Protein AF-A0A564RV05-F1 (afdb_monomer)

InterPro domains:
  IPR02348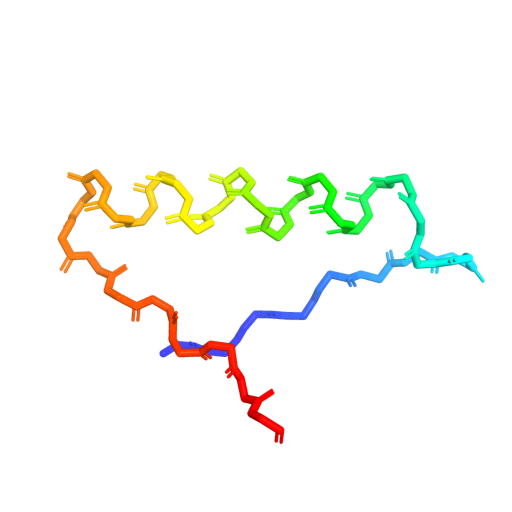5 Phosphotyrosine protein phosphatase I [PF01451] (2-32)
  IPR036196 Phosphotyrosine protein phosphatase I superfamily [SSF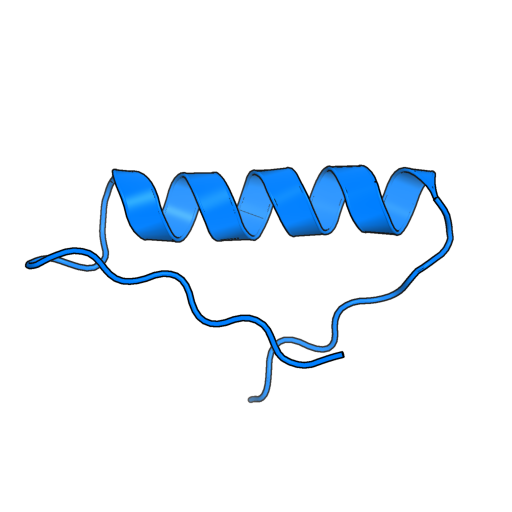52788] (1-31)

Nearest PDB structures (foldseek):
  1mvk-assembly3_L  TM=5.574E-01  e=3.377E+00  Streptococcus sp. 'group G'
  1mvk-assembly2_F  TM=5.202E-01  e=6.555E+00  Streptococcus sp. 'group G'

Mean predicted aligned error: 5.58 Å

Radius of gyration: 10.17 Å; Cα contacts (8 Å, |Δi|>4): 20; chains: 1; bounding box: 22×17×24 Å

Organism: Bifidobacterium longum subsp. infantis (NCBI:txid1682)

Structure (mmCIF, N/CA/C/O backbone):
data_AF-A0A564RV05-F1
#
_entry.id   AF-A0A564RV05-F1
#
loop_
_atom_site.group_PDB
_atom_site.id
_atom_site.type_symbol
_atom_site.label_atom_id
_atom_site.label_alt_id
_atom_site.label_comp_id
_atom_site.label_asym_id
_atom_site.label_entity_id
_atom_site.label_seq_id
_atom_site.pdbx_PDB_ins_code
_atom_si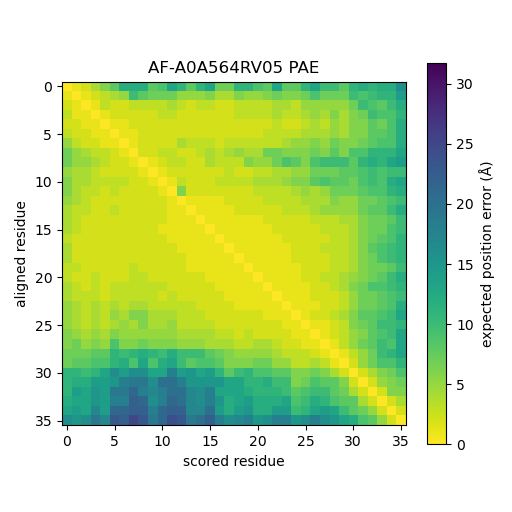te.Cartn_x
_atom_site.Cartn_y
_atom_site.Cartn_z
_atom_site.occupancy
_atom_site.B_iso_or_equiv
_atom_site.auth_seq_id
_atom_site.auth_comp_id
_atom_site.auth_asym_id
_atom_site.auth_atom_id
_atom_site.pdbx_PDB_model_num
ATOM 1 N N . MET A 1 1 ? -9.522 -10.636 6.328 1.00 65.31 1 MET A N 1
ATOM 2 C CA . MET A 1 1 ? -9.508 -10.309 4.885 1.00 65.31 1 MET A CA 1
ATOM 3 C C . MET A 1 1 ? -8.060 -10.324 4.425 1.00 65.31 1 MET A C 1
ATOM 5 O O . MET A 1 1 ? -7.240 -9.771 5.143 1.00 65.31 1 MET A O 1
ATOM 9 N N . GLN A 1 2 ? -7.743 -10.988 3.313 1.00 76.44 2 GLN A N 1
ATOM 10 C CA . GLN A 1 2 ? -6.386 -11.054 2.753 1.00 76.44 2 GLN A CA 1
ATOM 11 C C . GLN A 1 2 ? -6.396 -10.332 1.400 1.00 76.44 2 GLN A C 1
ATOM 13 O O . GLN A 1 2 ? -7.190 -10.691 0.533 1.00 76.44 2 GLN A O 1
ATOM 18 N N . ILE A 1 3 ? -5.583 -9.282 1.251 1.00 84.00 3 ILE A N 1
ATOM 19 C CA . ILE A 1 3 ? -5.478 -8.470 0.028 1.00 84.00 3 ILE A CA 1
ATOM 20 C C . ILE A 1 3 ? -3.998 -8.375 -0.334 1.00 84.00 3 ILE A C 1
ATOM 22 O O . ILE A 1 3 ? -3.197 -7.964 0.499 1.00 84.00 3 ILE A O 1
ATOM 26 N N . MET A 1 4 ? -3.647 -8.732 -1.569 1.00 90.00 4 MET A N 1
ATOM 27 C CA . MET A 1 4 ? -2.274 -8.686 -2.069 1.00 90.00 4 MET A CA 1
ATOM 28 C C . MET A 1 4 ? -2.165 -7.667 -3.205 1.00 90.00 4 MET A C 1
ATOM 30 O O . MET A 1 4 ? -2.839 -7.790 -4.228 1.00 90.00 4 MET A O 1
ATOM 34 N N . TYR A 1 5 ? -1.301 -6.667 -3.028 1.00 90.56 5 TYR A N 1
ATOM 35 C CA . TYR A 1 5 ? -1.003 -5.654 -4.040 1.00 90.56 5 TYR A CA 1
ATOM 36 C C . TYR A 1 5 ? 0.299 -5.999 -4.760 1.00 90.56 5 TYR A C 1
ATOM 38 O O . TYR A 1 5 ? 1.309 -6.267 -4.117 1.00 90.56 5 TYR A O 1
ATOM 46 N N . VAL A 1 6 ? 0.305 -5.963 -6.096 1.00 92.62 6 VAL A N 1
ATOM 47 C CA . VAL A 1 6 ? 1.458 -6.401 -6.901 1.00 92.62 6 VAL A CA 1
ATOM 48 C C . VAL A 1 6 ? 1.932 -5.294 -7.835 1.00 92.62 6 VAL A C 1
ATOM 50 O O . VAL A 1 6 ? 1.138 -4.638 -8.506 1.00 92.62 6 VAL A O 1
ATOM 53 N N . CYS A 1 7 ? 3.249 -5.101 -7.904 1.00 93.12 7 CYS A N 1
ATOM 54 C CA . CYS A 1 7 ? 3.912 -4.403 -9.003 1.00 93.12 7 CYS A CA 1
ATOM 55 C C . CYS A 1 7 ? 5.287 -5.034 -9.264 1.00 93.12 7 CYS A C 1
ATOM 57 O O . CYS A 1 7 ? 5.856 -5.638 -8.357 1.00 93.12 7 CYS A O 1
ATOM 59 N N . THR A 1 8 ? 5.831 -4.876 -10.476 1.00 92.81 8 THR A N 1
ATOM 60 C CA . THR A 1 8 ? 7.061 -5.550 -10.949 1.00 92.81 8 THR A CA 1
ATOM 61 C C . THR A 1 8 ? 8.267 -5.415 -10.010 1.00 92.81 8 THR A C 1
ATOM 63 O O . THR A 1 8 ? 9.128 -6.283 -10.013 1.00 92.81 8 THR A O 1
ATOM 66 N N . GLY A 1 9 ? 8.327 -4.362 -9.188 1.00 91.25 9 GLY A N 1
ATOM 67 C CA . GLY A 1 9 ? 9.423 -4.137 -8.240 1.00 91.25 9 GLY A CA 1
ATOM 68 C C . GLY A 1 9 ? 9.021 -4.084 -6.769 1.00 91.25 9 GLY A C 1
ATOM 69 O O . GLY A 1 9 ? 9.870 -3.733 -5.965 1.00 91.25 9 GLY A O 1
ATOM 70 N N . ASN A 1 10 ? 7.755 -4.334 -6.424 1.00 89.94 10 ASN A N 1
ATOM 71 C CA . ASN A 1 10 ? 7.190 -4.173 -5.077 1.00 89.94 10 ASN A CA 1
ATOM 72 C C . ASN A 1 10 ? 7.677 -2.934 -4.282 1.00 89.94 10 ASN A C 1
ATOM 74 O O . ASN A 1 10 ? 7.966 -3.033 -3.096 1.00 89.94 10 ASN A O 1
ATOM 78 N N . GLN A 1 11 ? 7.822 -1.777 -4.935 1.00 88.31 11 GLN A N 1
ATOM 79 C CA . GLN A 1 11 ? 8.490 -0.608 -4.333 1.00 88.31 11 GLN A CA 1
ATOM 80 C C . GLN A 1 11 ? 7.622 0.645 -4.314 1.00 88.31 11 GLN A C 1
ATOM 82 O O . GLN A 1 11 ? 7.589 1.356 -3.317 1.00 88.31 11 GLN A O 1
ATOM 87 N N . CYS A 1 12 ? 6.893 0.915 -5.398 1.00 91.56 12 CYS A N 1
ATOM 88 C CA . CYS A 1 12 ? 6.123 2.153 -5.506 1.00 91.56 12 CYS A CA 1
ATOM 89 C C . CYS A 1 12 ? 4.634 1.894 -5.260 1.00 91.56 12 CYS A C 1
ATOM 91 O O . CYS A 1 12 ? 4.100 2.166 -4.189 1.00 91.56 12 CYS A O 1
ATOM 93 N N . ARG A 1 13 ? 3.949 1.339 -6.268 1.00 93.06 13 ARG A N 1
ATOM 94 C CA . ARG A 1 13 ? 2.480 1.275 -6.297 1.00 93.06 13 ARG A CA 1
ATOM 95 C C . ARG A 1 13 ? 1.905 0.261 -5.314 1.00 93.06 13 ARG A C 1
ATOM 97 O O . ARG A 1 13 ? 0.924 0.566 -4.648 1.00 93.06 13 ARG A O 1
ATOM 104 N N . SER A 1 14 ? 2.505 -0.922 -5.216 1.00 93.06 14 SER A N 1
ATOM 105 C CA . SER A 1 14 ? 2.012 -1.969 -4.316 1.00 93.06 14 SER A CA 1
ATOM 106 C C . SER A 1 14 ? 2.186 -1.594 -2.844 1.00 93.06 14 SER A C 1
ATOM 108 O O . SER A 1 14 ? 1.238 -1.724 -2.078 1.00 93.06 14 SER A O 1
ATOM 110 N N .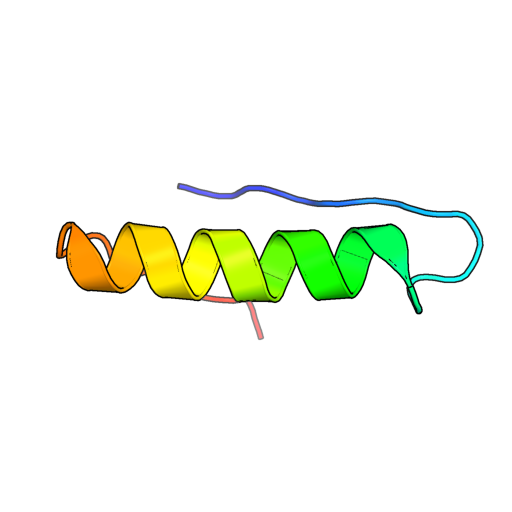 VAL A 1 15 ? 3.345 -1.043 -2.473 1.00 90.94 15 VAL A N 1
ATOM 111 C CA . VAL A 1 15 ? 3.651 -0.598 -1.101 1.00 90.94 15 VAL A CA 1
ATOM 112 C C . VAL A 1 15 ? 2.759 0.573 -0.691 1.00 90.94 15 VAL A C 1
ATOM 114 O O . VAL A 1 15 ? 2.154 0.551 0.379 1.00 90.94 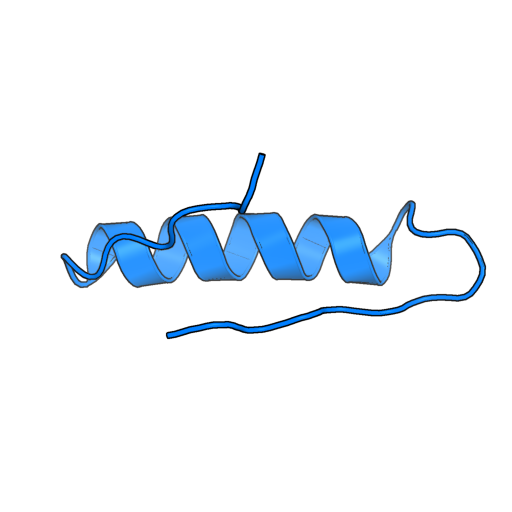15 VAL A O 1
ATOM 117 N N . ME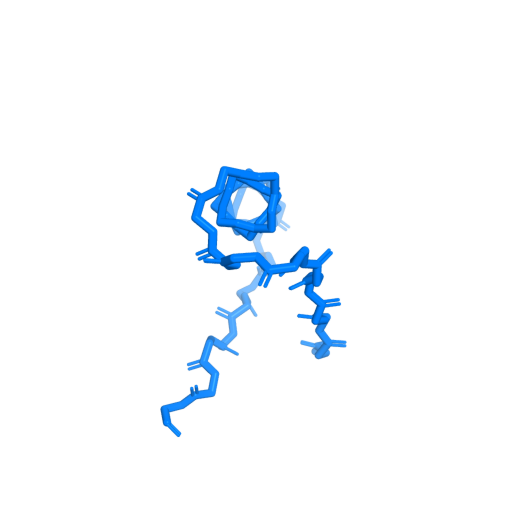T A 1 16 ? 2.600 1.573 -1.566 1.00 94.75 16 MET A N 1
ATOM 118 C CA . MET A 1 16 ? 1.672 2.681 -1.325 1.00 94.75 16 MET A CA 1
ATOM 119 C C . MET A 1 16 ? 0.241 2.179 -1.101 1.00 94.75 16 MET A C 1
ATOM 121 O O . MET A 1 16 ? -0.412 2.615 -0.153 1.00 94.75 16 MET A O 1
ATOM 125 N N . ALA A 1 17 ? -0.243 1.266 -1.949 1.00 92.31 17 ALA A N 1
ATOM 126 C CA . ALA A 1 17 ? -1.588 0.713 -1.831 1.00 92.31 17 ALA A CA 1
ATOM 127 C C . ALA A 1 17 ? -1.771 -0.083 -0.530 1.00 92.31 17 ALA A C 1
ATOM 129 O O . ALA A 1 17 ? -2.795 0.073 0.132 1.00 92.31 17 ALA A O 1
ATOM 130 N N . GLU A 1 18 ? -0.774 -0.868 -0.116 1.00 91.31 18 GLU A N 1
ATOM 131 C CA . GLU A 1 18 ? -0.807 -1.591 1.156 1.00 91.31 18 GLU A CA 1
ATOM 132 C C . GLU A 1 18 ? -0.933 -0.631 2.347 1.00 91.31 18 GLU A C 1
ATOM 134 O O . GLU A 1 18 ? -1.835 -0.780 3.177 1.00 91.31 18 GLU A O 1
ATOM 139 N N . HIS A 1 19 ? -0.082 0.398 2.411 1.00 91.38 19 HIS A N 1
ATOM 140 C CA . HIS A 1 19 ? -0.117 1.376 3.498 1.00 91.38 19 HIS A CA 1
ATOM 141 C C . HIS A 1 19 ? -1.404 2.196 3.508 1.00 91.38 19 HIS A C 1
ATOM 143 O O . HIS A 1 19 ? -1.997 2.389 4.572 1.00 9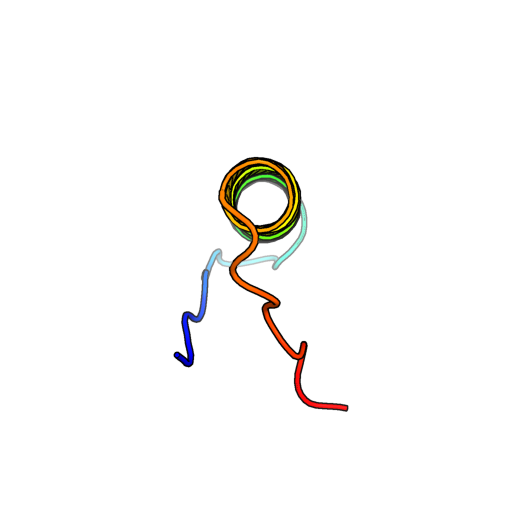1.38 19 HIS A O 1
ATOM 149 N N . TYR A 1 20 ? -1.857 2.653 2.340 1.00 92.38 20 TYR A N 1
ATOM 150 C CA . TYR A 1 20 ? -3.085 3.431 2.222 1.00 92.38 20 TYR A CA 1
ATOM 151 C C . TYR A 1 20 ? -4.295 2.624 2.690 1.00 92.38 20 TYR A C 1
ATOM 153 O O . TYR A 1 20 ? -5.089 3.091 3.508 1.00 92.38 20 TYR A O 1
ATOM 161 N N . THR A 1 21 ? -4.406 1.382 2.225 1.00 90.06 21 THR A N 1
ATOM 162 C CA . THR A 1 21 ? -5.498 0.490 2.605 1.00 90.06 21 THR A CA 1
ATOM 163 C C . THR A 1 21 ? -5.441 0.143 4.085 1.00 90.06 21 THR A C 1
ATOM 165 O O . THR A 1 21 ? -6.471 0.181 4.752 1.00 90.06 21 THR A O 1
ATOM 168 N N . ARG A 1 22 ? -4.254 -0.116 4.644 1.00 87.44 22 ARG A N 1
ATOM 169 C CA . ARG A 1 22 ? -4.096 -0.364 6.082 1.00 87.44 22 ARG A CA 1
ATOM 170 C C . ARG A 1 22 ? -4.510 0.846 6.921 1.00 87.44 22 ARG A C 1
ATOM 172 O O . ARG A 1 22 ? -5.198 0.664 7.920 1.00 87.44 22 ARG A O 1
ATOM 179 N N . ALA A 1 23 ? -4.160 2.063 6.504 1.00 89.50 23 ALA A N 1
ATOM 180 C CA . ALA A 1 23 ? -4.576 3.289 7.184 1.00 89.50 23 ALA A CA 1
ATOM 181 C C . ALA A 1 23 ? -6.098 3.501 7.111 1.00 89.50 23 ALA A C 1
ATOM 183 O O . ALA A 1 23 ? -6.734 3.794 8.121 1.00 89.50 23 ALA A O 1
ATOM 184 N N . LYS A 1 24 ? -6.705 3.296 5.935 1.00 90.25 24 LYS A N 1
ATOM 185 C CA . LYS A 1 24 ? -8.156 3.443 5.744 1.00 90.25 24 LYS A CA 1
ATOM 186 C C . LYS 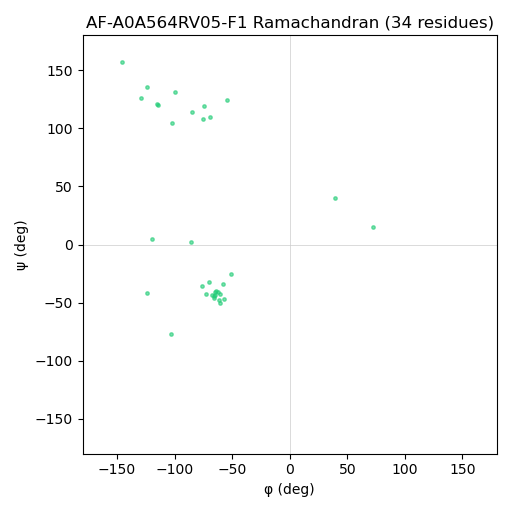A 1 24 ? -8.980 2.356 6.420 1.00 90.25 24 LYS A C 1
ATOM 188 O O . LYS A 1 24 ? -10.097 2.619 6.851 1.00 90.25 24 LYS A O 1
ATOM 193 N N . LEU A 1 25 ? -8.462 1.139 6.512 1.00 85.75 25 LEU A N 1
ATOM 194 C CA . LEU A 1 25 ? -9.135 0.065 7.231 1.00 85.75 25 LEU A CA 1
ATOM 195 C C . LEU A 1 25 ? -8.993 0.238 8.744 1.00 85.75 25 LEU A C 1
ATOM 197 O O . LEU A 1 25 ? -9.973 0.013 9.446 1.00 85.75 25 LEU A O 1
ATOM 201 N N . ALA A 1 26 ? -7.854 0.738 9.235 1.00 85.06 26 ALA A N 1
ATOM 202 C CA . ALA A 1 26 ? -7.701 1.121 10.639 1.00 85.06 26 ALA A CA 1
ATOM 203 C C . ALA A 1 26 ? -8.695 2.222 11.053 1.00 85.06 26 ALA A C 1
ATOM 205 O O . ALA A 1 26 ? -9.335 2.090 12.091 1.00 85.06 26 ALA A O 1
ATOM 206 N N . ASP A 1 27 ? -8.896 3.242 10.211 1.00 87.31 27 ASP A N 1
ATOM 207 C CA . ASP A 1 27 ? -9.920 4.288 10.397 1.00 87.31 27 ASP A CA 1
ATOM 208 C C . ASP A 1 27 ? -11.346 3.710 10.488 1.00 87.31 27 ASP A C 1
ATOM 210 O O . ASP A 1 27 ? -12.178 4.166 11.266 1.00 87.31 27 ASP A O 1
ATOM 214 N N . ARG A 1 28 ? -11.604 2.624 9.753 1.00 85.00 28 ARG A N 1
ATOM 215 C CA . ARG A 1 28 ? -12.872 1.880 9.779 1.00 85.00 28 ARG A CA 1
ATOM 216 C C . ARG A 1 28 ? -12.957 0.819 10.884 1.00 85.00 28 ARG A C 1
ATOM 218 O O . ARG A 1 28 ? -13.946 0.094 10.936 1.00 85.00 28 ARG A O 1
ATOM 225 N N . GLY A 1 29 ? -11.935 0.685 11.733 1.00 81.50 29 GLY A N 1
ATOM 226 C CA . GLY A 1 29 ? -11.869 -0.335 12.787 1.00 81.50 29 GLY A CA 1
ATOM 227 C C . GLY A 1 29 ? -11.632 -1.768 12.286 1.00 81.50 29 GLY A C 1
ATOM 228 O O . GLY A 1 29 ? -11.826 -2.726 13.030 1.00 81.50 29 GLY A O 1
ATOM 229 N N . ILE A 1 30 ? -11.212 -1.941 11.031 1.00 79.00 30 ILE A N 1
ATOM 230 C CA . ILE A 1 30 ? -10.953 -3.241 10.404 1.00 79.00 30 ILE A CA 1
ATOM 231 C C . ILE A 1 30 ? -9.434 -3.472 10.380 1.00 79.00 30 ILE A C 1
ATOM 233 O O . ILE A 1 30 ? -8.708 -2.888 9.581 1.00 79.00 30 ILE A O 1
ATOM 237 N N . GLY A 1 31 ? -8.921 -4.329 11.264 1.00 67.31 31 GLY A N 1
ATOM 238 C CA . GLY A 1 31 ? -7.491 -4.651 11.308 1.00 67.31 31 GLY A CA 1
ATOM 239 C C . GLY A 1 31 ? -7.056 -5.566 10.156 1.00 67.31 31 GLY A C 1
ATOM 240 O O . GLY A 1 31 ? -7.515 -6.705 10.064 1.00 67.31 31 GLY A O 1
ATOM 241 N N . LEU A 1 32 ? -6.134 -5.107 9.300 1.00 63.88 32 LEU A N 1
ATOM 242 C CA . LEU A 1 32 ? -5.390 -5.992 8.396 1.00 63.88 32 LEU A CA 1
ATOM 243 C C . LEU A 1 32 ? -4.178 -6.574 9.129 1.00 63.88 32 LEU A C 1
ATOM 245 O O . LEU A 1 32 ? -3.245 -5.848 9.471 1.00 63.88 32 LEU A O 1
ATOM 249 N N . GLN A 1 33 ? -4.184 -7.889 9.342 1.00 57.75 33 GLN A N 1
ATOM 250 C CA . GLN A 1 33 ? -2.980 -8.630 9.708 1.00 57.75 33 GLN A CA 1
ATOM 251 C C . GLN A 1 33 ? -2.129 -8.779 8.446 1.00 57.75 33 GLN A C 1
ATOM 253 O O . GLN A 1 33 ? -2.500 -9.528 7.543 1.00 57.75 33 GLN A O 1
ATOM 258 N N . SER A 1 34 ? -1.017 -8.045 8.371 1.00 54.59 34 SER A N 1
ATOM 259 C CA . SER A 1 34 ? 0.025 -8.349 7.391 1.00 54.59 34 SER A CA 1
ATOM 260 C C . SER A 1 34 ? 0.659 -9.664 7.833 1.00 54.59 34 SER A C 1
ATOM 262 O O . SER A 1 34 ? 1.234 -9.737 8.923 1.00 54.59 34 SER A O 1
ATOM 264 N N . GLY A 1 35 ? 0.400 -10.724 7.065 1.00 56.59 35 GLY A N 1
ATOM 265 C CA . GLY A 1 35 ? 0.947 -12.053 7.310 1.00 56.59 35 GLY A CA 1
ATOM 266 C C . GLY A 1 35 ? 2.464 -11.956 7.404 1.00 56.59 35 GLY A C 1
ATOM 267 O O . GLY A 1 35 ? 3.099 -11.381 6.524 1.00 56.59 35 GLY A O 1
ATOM 268 N N . LYS A 1 36 ? 2.991 -12.438 8.528 1.00 39.03 36 LYS A N 1
ATOM 269 C CA . LYS A 1 36 ? 4.416 -12.471 8.843 1.00 39.03 36 LYS A CA 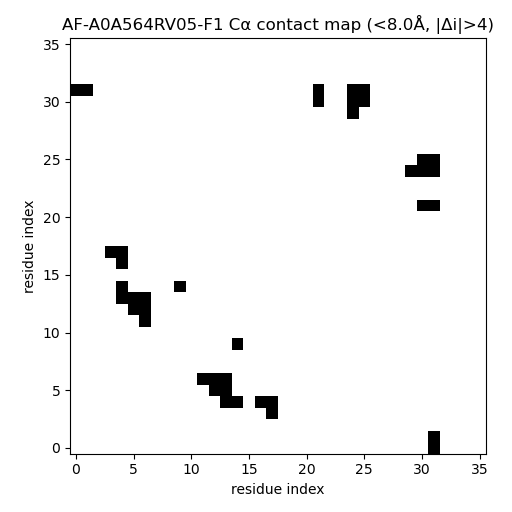1
ATOM 270 C C . LYS A 1 36 ? 5.154 -13.435 7.919 1.00 39.03 36 LYS A C 1
ATOM 272 O O . LYS A 1 36 ? 4.557 -14.491 7.611 1.00 39.03 36 LYS A O 1
#

Sequence (36 aa):
MQIMYVCTGNQCRSVMAEHYTRAKLADRGIGLQSGK

Secondary structure (DSSP, 8-state):
-------TTSSSHHHHHHHHHHHHHHHTT-------

Foldseek 3Di:
DDDFFDDPVCPPDRVVVVVVVQVVCVVVVHHDDPDD

pLDDT: mean 82.92, std 13.53, range [39.03, 94.75]

Solvent-accessible surface area (backbone atoms only — not comparable to full-atom values): 2395 Å² total; per-residue (Å²): 128,88,84,88,66,81,47,103,75,63,65,60,69,16,47,51,50,52,54,51,49,46,53,56,28,49,76,69,72,44,82,68,76,77,82,128